Protein AF-A0A357M9T9-F1 (afdb_monomer_lite)

Structure (mmCIF, N/CA/C/O backbone):
data_AF-A0A357M9T9-F1
#
_entry.id   AF-A0A357M9T9-F1
#
loop_
_atom_site.group_PDB
_atom_site.id
_atom_site.type_symbol
_atom_site.label_atom_id
_atom_site.label_alt_id
_atom_site.label_comp_id
_atom_site.label_asym_id
_atom_site.label_entity_id
_atom_site.label_seq_id
_atom_site.pdbx_PDB_ins_code
_atom_site.Cartn_x
_atom_site.Cartn_y
_atom_site.Cartn_z
_atom_site.occupancy
_atom_site.B_iso_or_equiv
_atom_site.auth_seq_id
_atom_site.auth_comp_id
_atom_site.auth_asym_id
_atom_site.auth_atom_id
_atom_site.pdbx_PDB_model_num
ATOM 1 N N . LEU A 1 1 ? 26.420 9.792 -17.964 1.00 53.09 1 LEU A N 1
ATOM 2 C CA . LEU A 1 1 ? 25.925 8.478 -18.450 1.00 53.09 1 LEU A CA 1
ATOM 3 C C . LEU A 1 1 ? 26.744 7.277 -17.922 1.00 53.09 1 LEU A C 1
ATOM 5 O O . LEU A 1 1 ? 26.602 6.190 -18.453 1.00 53.09 1 LEU A O 1
ATOM 9 N N . HIS A 1 2 ? 27.546 7.423 -16.852 1.00 53.53 2 HIS A N 1
ATOM 10 C CA . HIS A 1 2 ? 28.564 6.434 -16.435 1.00 53.53 2 HIS A CA 1
ATOM 11 C C . HIS A 1 2 ? 28.179 5.506 -15.256 1.00 53.53 2 HIS A C 1
ATOM 13 O O . HIS A 1 2 ? 29.061 4.875 -14.686 1.00 53.53 2 HIS A O 1
ATOM 19 N N . HIS A 1 3 ? 26.899 5.408 -14.872 1.00 74.44 3 HIS A N 1
ATOM 20 C CA . HIS A 1 3 ? 26.467 4.557 -13.745 1.00 74.44 3 HIS A CA 1
ATOM 21 C C . HIS A 1 3 ? 25.956 3.167 -14.147 1.00 74.44 3 HIS A C 1
ATOM 23 O O . HIS A 1 3 ? 25.954 2.269 -13.312 1.00 74.44 3 HIS A O 1
ATOM 29 N N . PHE A 1 4 ? 25.553 2.963 -15.406 1.00 79.69 4 PHE A N 1
ATOM 30 C CA . PHE A 1 4 ? 24.915 1.717 -15.831 1.00 79.69 4 PHE A CA 1
ATOM 31 C C . PHE A 1 4 ? 25.632 1.103 -17.038 1.00 79.69 4 PHE A C 1
ATOM 33 O O . PHE A 1 4 ? 25.852 1.805 -18.026 1.00 79.69 4 PHE A O 1
ATOM 40 N N . PRO A 1 5 ? 25.986 -0.195 -16.989 1.00 84.19 5 PRO A N 1
ATOM 41 C CA . PRO A 1 5 ? 26.729 -0.864 -18.057 1.00 84.19 5 PRO A CA 1
ATOM 42 C C . PRO A 1 5 ? 25.913 -1.066 -19.345 1.00 84.19 5 PRO A C 1
ATOM 44 O O . PRO A 1 5 ? 26.498 -1.232 -20.411 1.00 84.19 5 PRO A O 1
ATOM 47 N N . ASN A 1 6 ? 24.577 -1.064 -19.270 1.00 84.12 6 ASN A N 1
ATOM 48 C CA . ASN A 1 6 ? 23.674 -1.173 -20.418 1.00 84.12 6 ASN A CA 1
ATOM 49 C C . ASN A 1 6 ? 22.260 -0.650 -20.067 1.00 84.12 6 ASN A C 1
ATOM 51 O 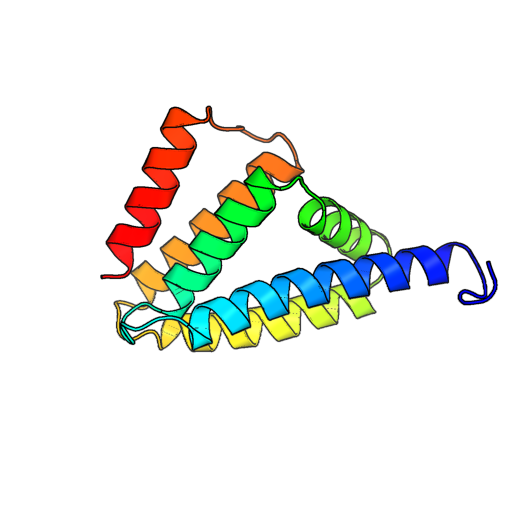O . ASN A 1 6 ? 21.982 -0.275 -18.925 1.00 84.12 6 ASN A O 1
ATOM 55 N N . LYS A 1 7 ? 21.358 -0.626 -21.060 1.00 80.12 7 LYS A N 1
ATOM 56 C CA . LYS A 1 7 ? 19.964 -0.168 -20.902 1.00 80.12 7 LYS A CA 1
ATOM 57 C C . LYS A 1 7 ? 19.174 -1.003 -19.886 1.00 80.12 7 LYS A C 1
ATOM 59 O O . LYS A 1 7 ? 18.353 -0.448 -19.167 1.00 80.12 7 LYS A O 1
ATOM 64 N N . GLU A 1 8 ? 19.421 -2.307 -19.823 1.00 79.75 8 GLU A N 1
ATOM 65 C CA . GLU A 1 8 ? 18.755 -3.209 -18.879 1.00 79.75 8 GLU A CA 1
ATOM 66 C C . GLU A 1 8 ? 19.132 -2.866 -17.433 1.00 79.75 8 GLU A C 1
ATOM 68 O O . GLU A 1 8 ? 18.253 -2.671 -16.602 1.00 79.75 8 GLU A O 1
ATOM 73 N N . ALA A 1 9 ? 20.420 -2.663 -17.152 1.00 82.38 9 ALA A N 1
ATOM 74 C CA . ALA A 1 9 ? 20.902 -2.245 -15.841 1.00 82.38 9 ALA A CA 1
ATOM 75 C C . ALA A 1 9 ? 20.349 -0.875 -15.411 1.00 82.38 9 ALA A C 1
ATOM 77 O O . ALA A 1 9 ? 20.052 -0.688 -14.234 1.00 82.38 9 ALA A O 1
ATOM 78 N N . LEU A 1 10 ? 20.167 0.063 -16.351 1.00 83.81 10 LEU A N 1
ATOM 79 C CA . LEU A 1 10 ? 19.500 1.340 -16.074 1.00 83.81 10 LEU A CA 1
ATOM 80 C C . LEU A 1 10 ? 18.033 1.134 -15.674 1.00 83.81 10 LEU A C 1
ATOM 82 O O . LEU A 1 10 ? 17.601 1.680 -14.664 1.00 83.81 10 LEU A O 1
ATOM 86 N N . ILE A 1 11 ? 17.279 0.337 -16.440 1.00 79.50 11 ILE A N 1
ATOM 87 C CA . ILE A 1 11 ? 15.869 0.042 -16.138 1.00 79.50 11 ILE A CA 1
ATOM 88 C C . ILE A 1 11 ? 15.752 -0.628 -14.766 1.00 79.50 11 ILE A C 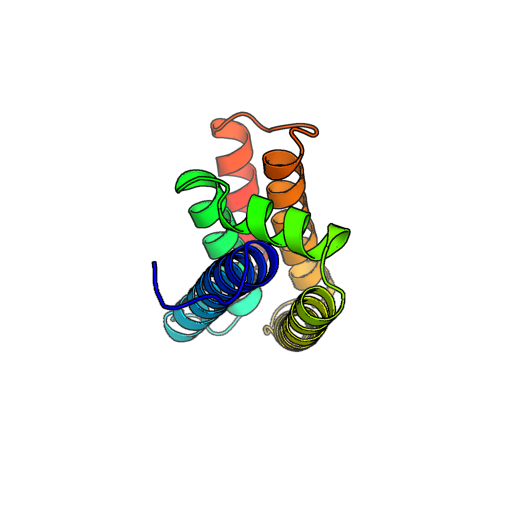1
ATOM 90 O O . ILE A 1 11 ? 14.917 -0.224 -13.965 1.00 79.50 11 ILE A O 1
ATOM 94 N N . ILE A 1 12 ? 16.618 -1.600 -14.469 1.00 79.81 12 ILE A N 1
ATOM 95 C CA . ILE A 1 12 ? 16.658 -2.272 -13.165 1.00 79.81 12 ILE A CA 1
ATOM 96 C C . ILE A 1 12 ? 16.890 -1.258 -12.043 1.00 79.81 12 ILE A C 1
ATOM 98 O O . ILE A 1 12 ? 16.124 -1.246 -11.086 1.00 79.81 12 ILE A O 1
ATOM 102 N N . GLY A 1 13 ? 17.889 -0.381 -12.178 1.00 83.75 13 GLY A N 1
ATOM 103 C CA . GLY A 1 13 ? 18.180 0.639 -11.170 1.00 83.75 13 GLY A CA 1
ATOM 104 C C . GLY A 1 13 ? 17.021 1.614 -10.945 1.00 83.75 13 GLY A C 1
ATOM 105 O O . GLY A 1 13 ? 16.706 1.921 -9.801 1.00 83.75 13 GLY A O 1
ATOM 106 N N . MET A 1 14 ? 16.345 2.052 -12.013 1.00 83.25 14 MET A N 1
ATOM 107 C CA . MET A 1 14 ? 15.163 2.920 -11.907 1.00 83.25 14 MET A CA 1
ATOM 108 C C . MET A 1 14 ? 14.011 2.227 -11.176 1.00 83.25 14 MET A C 1
ATOM 110 O O . MET A 1 14 ? 13.393 2.811 -10.294 1.00 83.25 14 MET A O 1
ATOM 114 N N . VAL A 1 15 ? 13.728 0.970 -11.524 1.00 81.38 15 VAL A N 1
ATOM 115 C CA . VAL A 1 15 ? 12.661 0.200 -10.879 1.00 81.38 15 VAL A CA 1
ATOM 116 C C . VAL A 1 15 ? 12.978 -0.036 -9.402 1.00 81.38 15 VAL A C 1
ATOM 118 O O . VAL A 1 15 ? 12.086 0.084 -8.566 1.00 81.38 15 VAL A O 1
ATOM 121 N N . GLU A 1 16 ? 14.230 -0.349 -9.061 1.00 82.62 16 GLU A N 1
ATOM 122 C CA . GLU A 1 16 ? 14.659 -0.497 -7.667 1.00 82.62 16 GLU A CA 1
ATOM 123 C C . GLU A 1 16 ? 14.497 0.800 -6.869 1.00 82.62 16 GLU A C 1
ATOM 125 O O . GLU A 1 16 ? 14.021 0.747 -5.737 1.00 82.62 16 GLU A O 1
ATOM 130 N N . ASP A 1 17 ? 14.850 1.945 -7.451 1.00 85.31 17 ASP A N 1
ATOM 131 C CA . ASP A 1 17 ? 14.713 3.252 -6.805 1.00 85.31 17 ASP A CA 1
ATOM 132 C C . ASP A 1 17 ? 13.244 3.597 -6.526 1.00 85.31 17 ASP A C 1
ATOM 134 O O . ASP A 1 17 ? 12.881 3.854 -5.379 1.00 85.31 17 ASP A O 1
ATOM 138 N N . LEU A 1 18 ? 12.375 3.462 -7.534 1.00 84.06 18 LEU A N 1
ATOM 139 C CA . LEU A 1 18 ? 10.929 3.679 -7.400 1.00 84.06 18 LEU A CA 1
ATOM 140 C C . LEU A 1 18 ? 10.302 2.742 -6.357 1.00 84.06 18 LEU A C 1
ATOM 142 O O . LEU A 1 18 ? 9.513 3.163 -5.511 1.00 84.06 18 LEU A O 1
ATOM 146 N N . THR A 1 19 ? 10.722 1.475 -6.360 1.00 81.62 19 THR A N 1
ATOM 147 C CA . THR A 1 19 ? 10.265 0.473 -5.387 1.00 81.62 19 THR A CA 1
ATOM 148 C C . THR A 1 19 ? 10.662 0.847 -3.962 1.00 81.62 19 THR A C 1
ATOM 150 O O . THR A 1 19 ? 9.839 0.808 -3.045 1.00 81.62 19 THR A O 1
ATOM 153 N N . ASN A 1 20 ? 11.926 1.223 -3.761 1.00 86.00 20 ASN A N 1
ATOM 154 C CA . ASN A 1 20 ? 12.428 1.627 -2.453 1.00 86.00 20 ASN A CA 1
ATOM 155 C C . ASN A 1 20 ? 11.764 2.920 -1.978 1.00 86.00 20 ASN A C 1
ATOM 157 O O . ASN A 1 20 ? 11.431 3.023 -0.800 1.00 86.00 20 ASN A O 1
ATOM 161 N N . HIS A 1 21 ? 11.545 3.879 -2.880 1.00 87.50 21 HIS A N 1
ATOM 162 C CA . HIS A 1 21 ? 10.858 5.127 -2.574 1.00 87.50 21 HIS A CA 1
ATOM 163 C C . HIS A 1 21 ? 9.468 4.860 -1.988 1.00 87.50 21 HIS A C 1
ATOM 165 O O . HIS A 1 21 ? 9.167 5.321 -0.888 1.00 87.50 21 HIS A O 1
ATOM 171 N N . PHE A 1 22 ? 8.657 4.037 -2.657 1.00 87.69 22 PHE A N 1
ATOM 172 C CA . PHE A 1 22 ? 7.323 3.690 -2.171 1.00 87.69 22 PHE A CA 1
ATOM 173 C C . PHE A 1 22 ? 7.357 2.946 -0.828 1.00 87.69 22 PHE A C 1
ATOM 175 O O . PHE A 1 22 ? 6.601 3.263 0.093 1.00 87.69 22 PHE A O 1
ATOM 182 N N . PHE A 1 23 ? 8.258 1.971 -0.673 1.00 89.06 23 PHE A N 1
ATOM 183 C CA . PHE A 1 23 ? 8.368 1.224 0.580 1.00 89.06 23 PHE A CA 1
ATOM 184 C C . PHE A 1 23 ? 8.814 2.092 1.758 1.00 89.06 23 PHE A C 1
ATOM 186 O O . PHE A 1 23 ? 8.275 1.947 2.859 1.00 89.06 23 PHE A O 1
ATOM 193 N N . ASN A 1 24 ? 9.742 3.017 1.522 1.00 91.50 24 ASN A N 1
ATOM 194 C CA . ASN A 1 24 ? 10.155 3.999 2.516 1.00 91.50 24 ASN A CA 1
ATOM 195 C C . ASN A 1 24 ? 9.011 4.963 2.844 1.00 91.50 24 ASN A C 1
ATOM 197 O O . ASN A 1 24 ? 8.768 5.214 4.015 1.00 91.50 24 ASN A O 1
ATOM 201 N N . ASN A 1 25 ? 8.239 5.407 1.849 1.00 92.12 25 ASN A N 1
ATOM 202 C CA . ASN A 1 25 ? 7.075 6.273 2.050 1.00 92.12 25 ASN A CA 1
ATOM 203 C C . ASN A 1 25 ? 6.042 5.628 2.997 1.00 92.12 25 ASN A C 1
ATOM 205 O O . ASN A 1 25 ? 5.601 6.252 3.965 1.00 92.12 25 ASN A O 1
ATOM 209 N N . VAL A 1 26 ? 5.719 4.342 2.806 1.00 94.25 26 VAL A N 1
ATOM 210 C CA . VAL A 1 26 ? 4.862 3.604 3.753 1.00 94.25 26 VAL A CA 1
ATOM 211 C C . VAL A 1 26 ? 5.501 3.524 5.138 1.00 94.25 26 VAL A C 1
ATOM 213 O O . VAL A 1 26 ? 4.826 3.788 6.134 1.00 94.25 26 VAL A O 1
ATOM 216 N N . GLN A 1 27 ? 6.787 3.178 5.225 1.00 95.25 27 GLN A N 1
ATOM 217 C CA . GLN A 1 27 ? 7.485 3.056 6.505 1.00 95.25 27 GLN A CA 1
ATOM 218 C C . GLN A 1 27 ? 7.498 4.383 7.277 1.00 95.25 27 GLN A C 1
ATOM 220 O O . GLN A 1 27 ? 7.179 4.401 8.466 1.00 95.25 27 GLN A O 1
ATOM 225 N N . ASP A 1 28 ? 7.807 5.492 6.612 1.00 95.75 28 ASP A N 1
ATOM 226 C CA . ASP A 1 28 ? 7.830 6.830 7.197 1.00 95.75 28 ASP A CA 1
ATOM 227 C C . ASP A 1 28 ? 6.445 7.223 7.717 1.00 95.75 28 ASP A C 1
ATOM 229 O O . ASP A 1 28 ? 6.313 7.726 8.838 1.00 95.75 28 ASP A O 1
ATOM 233 N N . ARG A 1 29 ? 5.384 6.902 6.963 1.00 95.75 29 ARG A N 1
ATOM 234 C CA . ARG A 1 29 ? 4.004 7.108 7.422 1.00 95.75 29 ARG A CA 1
ATOM 235 C C . ARG A 1 29 ? 3.706 6.315 8.678 1.00 95.75 29 ARG A C 1
ATOM 237 O O . ARG A 1 29 ? 3.225 6.912 9.637 1.00 95.75 29 ARG A O 1
ATOM 244 N N . VAL A 1 30 ? 4.036 5.023 8.712 1.00 96.88 30 VAL A N 1
ATOM 245 C CA . VAL A 1 30 ? 3.861 4.186 9.912 1.00 96.88 30 VAL A CA 1
ATOM 246 C C . VAL A 1 30 ? 4.580 4.790 11.116 1.00 96.88 30 VAL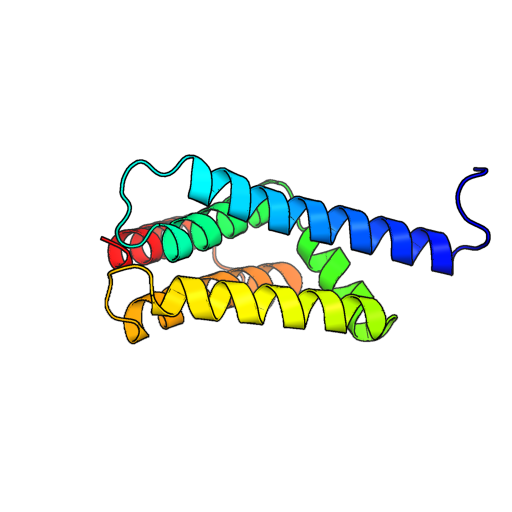 A C 1
ATOM 248 O O . VAL A 1 30 ? 4.007 4.835 12.201 1.00 96.88 30 VAL A O 1
ATOM 251 N N . MET A 1 31 ? 5.810 5.277 10.935 1.00 96.25 31 MET A N 1
ATOM 252 C CA . MET A 1 31 ? 6.598 5.891 12.011 1.00 96.25 31 MET A CA 1
ATOM 253 C C . MET A 1 31 ? 6.033 7.241 12.477 1.00 96.25 31 MET A C 1
ATOM 255 O O . MET A 1 31 ? 6.263 7.641 13.616 1.00 96.25 31 MET A O 1
ATOM 259 N N . SER A 1 32 ? 5.300 7.942 11.610 1.00 94.94 32 SER A N 1
ATOM 260 C CA . SER A 1 32 ? 4.667 9.233 11.910 1.00 94.94 32 SER A CA 1
ATOM 261 C C . SER A 1 32 ? 3.250 9.125 12.498 1.00 94.94 32 SER A C 1
ATOM 263 O O . SER A 1 32 ? 2.707 10.121 12.991 1.00 94.94 32 SER A O 1
ATOM 265 N N . GLU A 1 33 ? 2.626 7.943 12.444 1.00 93.25 33 GLU A N 1
ATOM 266 C CA . GLU A 1 33 ? 1.275 7.721 12.961 1.00 93.25 33 GLU A CA 1
ATOM 267 C C . GLU A 1 33 ? 1.248 7.846 14.490 1.00 93.25 33 GLU A C 1
ATOM 269 O O . GLU A 1 33 ? 1.995 7.196 15.213 1.00 93.25 33 GLU A O 1
ATOM 274 N N . LYS A 1 34 ? 0.337 8.682 15.000 1.00 93.56 34 LYS A N 1
ATOM 275 C CA . LYS A 1 34 ? 0.147 8.876 16.449 1.00 93.56 34 LYS A CA 1
ATOM 276 C C . LYS A 1 34 ? -0.752 7.816 17.078 1.00 93.56 34 LYS A C 1
ATOM 278 O O . LYS A 1 34 ? -0.750 7.645 18.294 1.00 93.56 34 LYS A O 1
ATOM 283 N N . VAL A 1 35 ? -1.588 7.180 16.262 1.00 95.25 35 VAL A N 1
ATOM 284 C CA . VAL A 1 35 ? -2.546 6.164 16.695 1.00 95.25 35 VAL A CA 1
ATOM 285 C C . VAL A 1 35 ? -1.990 4.815 16.276 1.00 95.25 35 VAL A C 1
ATOM 287 O O . VAL A 1 35 ? -1.873 4.549 15.086 1.00 95.25 35 VAL A O 1
ATOM 290 N N . GLU A 1 36 ? -1.664 3.968 17.251 1.00 95.19 36 GLU A N 1
ATOM 291 C CA . GLU A 1 36 ? -1.060 2.654 16.996 1.00 95.19 36 GLU A CA 1
ATOM 292 C C . GLU A 1 36 ? -2.024 1.683 16.307 1.00 95.19 36 GLU A C 1
ATOM 294 O O . GLU A 1 36 ? -1.645 0.960 15.392 1.00 95.19 36 GLU A O 1
ATOM 299 N N . LYS A 1 37 ? -3.293 1.706 16.718 1.00 97.00 37 LYS A N 1
ATOM 300 C CA . LYS A 1 37 ? -4.350 0.868 16.152 1.00 97.00 37 LYS A CA 1
ATOM 301 C C . LYS A 1 37 ? -4.608 1.247 14.692 1.00 97.00 37 LYS A C 1
ATOM 303 O O . LYS A 1 37 ? -4.960 2.393 14.425 1.00 97.00 37 LYS A O 1
ATOM 308 N N . GLY A 1 38 ? -4.459 0.310 13.764 1.00 97.62 38 GLY A N 1
ATOM 309 C CA . GLY A 1 38 ? -4.713 0.452 12.329 1.00 97.62 38 GLY A CA 1
ATOM 310 C C . GLY A 1 38 ? -3.635 1.224 11.561 1.00 97.62 38 GLY A C 1
ATOM 311 O O . GLY A 1 38 ? -3.901 1.711 10.458 1.00 97.62 38 GLY A O 1
ATOM 312 N N . LYS A 1 39 ? -2.455 1.435 12.158 1.00 97.75 39 LYS A N 1
ATOM 313 C CA . LYS A 1 39 ? -1.426 2.326 11.608 1.00 97.75 39 LYS A CA 1
ATOM 314 C C . LYS A 1 39 ? -0.860 1.835 10.281 1.00 97.75 39 LYS A C 1
ATOM 316 O O . LYS A 1 39 ? -0.658 2.653 9.387 1.00 97.75 39 LYS A O 1
ATOM 321 N N . TRP A 1 40 ? -0.641 0.531 10.121 1.00 98.06 40 TRP A N 1
ATOM 322 C CA . TRP A 1 40 ? -0.106 -0.036 8.882 1.00 98.06 40 TRP A CA 1
ATOM 323 C C . TRP A 1 40 ? -1.118 0.065 7.749 1.00 98.06 40 TRP A C 1
ATOM 325 O O . TRP A 1 40 ? -0.791 0.538 6.662 1.00 98.06 40 TRP A O 1
ATOM 335 N N . SER A 1 41 ? -2.367 -0.292 8.032 1.00 97.75 41 SER A N 1
ATOM 336 C CA . SER A 1 41 ? -3.477 -0.231 7.081 1.00 97.75 41 SER A CA 1
ATOM 337 C C . SER A 1 41 ? -3.716 1.207 6.605 1.00 97.75 41 SER A C 1
ATOM 339 O O . SER A 1 41 ? -3.879 1.452 5.406 1.00 97.75 41 SER A O 1
ATOM 341 N N . ARG A 1 42 ? -3.656 2.191 7.519 1.00 97.81 42 ARG A N 1
ATOM 342 C CA . ARG A 1 42 ? -3.725 3.618 7.153 1.00 97.81 42 ARG A CA 1
ATOM 343 C C . ARG A 1 42 ? -2.532 4.072 6.344 1.00 97.81 42 ARG A C 1
ATOM 345 O O . ARG A 1 42 ? -2.725 4.781 5.362 1.00 97.81 42 ARG A O 1
ATOM 352 N N . ALA A 1 43 ? -1.323 3.724 6.773 1.00 97.19 43 ALA A N 1
ATOM 353 C CA . ALA A 1 43 ? -0.103 4.166 6.116 1.00 97.19 43 ALA A CA 1
ATOM 354 C C . ALA A 1 43 ? -0.059 3.694 4.661 1.00 97.19 43 ALA A C 1
ATOM 356 O O . ALA A 1 43 ? 0.192 4.511 3.779 1.00 97.19 43 ALA A O 1
ATOM 357 N N . VAL A 1 44 ? -0.398 2.425 4.403 1.00 95.62 44 VAL A N 1
ATOM 358 C CA . VAL A 1 44 ? -0.505 1.876 3.042 1.00 95.62 44 VAL A CA 1
ATOM 359 C C . VAL A 1 44 ? -1.571 2.615 2.234 1.00 95.62 44 VAL A C 1
ATOM 361 O O . VAL A 1 44 ? -1.285 3.073 1.134 1.00 95.62 44 VAL A O 1
ATOM 364 N N . THR A 1 45 ? -2.771 2.808 2.792 1.00 96.69 45 THR A N 1
ATOM 365 C CA . THR A 1 45 ? -3.862 3.520 2.100 1.00 96.69 45 THR A CA 1
ATOM 366 C C . THR A 1 45 ? -3.458 4.944 1.711 1.00 96.69 45 THR A C 1
ATOM 368 O O . THR A 1 45 ? -3.700 5.375 0.588 1.00 96.69 45 THR A O 1
ATOM 371 N N . LYS A 1 46 ? -2.804 5.673 2.622 1.00 95.50 46 LYS A N 1
ATOM 372 C CA . LYS A 1 46 ? -2.331 7.040 2.375 1.00 95.50 46 LYS A CA 1
ATOM 373 C C . LYS A 1 46 ? -1.175 7.091 1.375 1.00 95.50 46 LYS A C 1
ATOM 375 O O . LYS A 1 46 ? -1.115 8.024 0.590 1.00 95.50 46 LYS A O 1
ATOM 380 N N . ALA A 1 47 ? -0.258 6.125 1.416 1.00 93.25 47 ALA A N 1
ATOM 381 C CA . ALA A 1 47 ? 0.835 6.057 0.450 1.00 93.25 47 ALA A CA 1
ATOM 382 C C . ALA A 1 47 ? 0.315 5.780 -0.964 1.00 93.25 47 ALA A C 1
ATOM 384 O O . ALA A 1 47 ? 0.788 6.395 -1.910 1.00 93.25 47 ALA A O 1
ATOM 385 N N . VAL A 1 48 ? -0.690 4.908 -1.100 1.00 91.94 48 VAL A N 1
ATOM 386 C CA . VAL A 1 48 ? -1.366 4.658 -2.380 1.00 91.94 48 VAL A CA 1
ATOM 387 C C . VAL A 1 48 ? -2.091 5.906 -2.885 1.00 91.94 48 VAL A C 1
ATOM 389 O O . VAL A 1 48 ? -1.963 6.244 -4.056 1.00 91.94 48 VAL A O 1
ATOM 392 N N . ASP A 1 49 ? -2.839 6.599 -2.023 1.00 93.25 49 ASP A N 1
ATOM 393 C CA . ASP A 1 49 ? -3.543 7.833 -2.401 1.00 93.25 49 ASP A CA 1
ATOM 394 C C . ASP A 1 49 ? -2.572 8.917 -2.900 1.00 93.25 49 ASP A C 1
ATOM 396 O O . ASP A 1 49 ? -2.843 9.581 -3.900 1.00 93.25 49 ASP A O 1
ATOM 400 N N . ASP A 1 50 ? -1.417 9.059 -2.245 1.00 90.69 50 ASP A N 1
ATOM 401 C CA . ASP A 1 50 ? -0.395 10.021 -2.658 1.00 90.69 50 ASP A CA 1
ATOM 402 C C . ASP A 1 50 ? 0.317 9.587 -3.955 1.00 90.69 50 ASP A C 1
ATOM 404 O O . ASP A 1 50 ? 0.429 10.410 -4.860 1.00 90.69 50 ASP A O 1
ATOM 408 N N . ASP A 1 51 ? 0.680 8.306 -4.128 1.00 88.69 51 ASP A N 1
ATOM 409 C CA . ASP A 1 51 ? 1.271 7.786 -5.384 1.00 88.69 51 ASP A CA 1
ATOM 410 C C . ASP A 1 51 ? 0.336 7.999 -6.589 1.00 88.69 51 ASP A C 1
ATOM 412 O O . ASP A 1 51 ? 0.755 8.430 -7.665 1.00 88.69 51 ASP A O 1
ATOM 416 N N . ILE A 1 52 ? -0.970 7.774 -6.402 1.00 87.50 52 ILE A N 1
ATOM 417 C CA . ILE A 1 52 ? -1.974 8.010 -7.446 1.00 87.50 52 ILE A CA 1
ATOM 418 C C . ILE A 1 52 ? -2.034 9.498 -7.836 1.00 87.50 52 ILE A C 1
ATOM 420 O O . ILE A 1 52 ? -2.191 9.811 -9.020 1.00 87.50 52 ILE A O 1
ATOM 424 N N . LYS A 1 53 ? -1.909 10.418 -6.871 1.00 87.25 53 LYS A N 1
ATOM 425 C CA . LYS A 1 53 ? -1.963 11.872 -7.112 1.00 87.25 53 LYS A CA 1
ATOM 426 C C . LYS A 1 53 ? -0.673 12.438 -7.700 1.00 87.25 53 LYS A C 1
ATOM 428 O O . LYS A 1 53 ? -0.746 13.348 -8.523 1.00 87.25 53 LYS A O 1
ATOM 433 N N . GLU A 1 54 ? 0.482 11.942 -7.265 1.00 81.81 54 GLU A N 1
ATOM 434 C CA . GLU A 1 54 ? 1.804 12.420 -7.695 1.00 81.81 54 GLU A CA 1
ATOM 435 C C . GLU A 1 54 ? 2.167 11.941 -9.109 1.00 81.81 54 GLU A C 1
ATOM 437 O O . GLU A 1 54 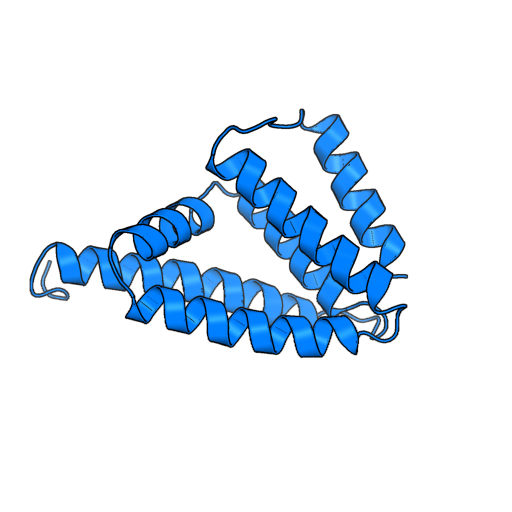? 2.961 12.578 -9.802 1.00 81.81 54 GLU A O 1
ATOM 442 N N . GLY A 1 55 ? 1.496 10.893 -9.591 1.00 68.12 55 GLY A N 1
ATOM 443 C CA . GLY A 1 55 ? 1.681 10.340 -10.926 1.00 68.12 55 GLY A CA 1
ATOM 444 C C . GLY A 1 55 ? 2.308 8.955 -10.846 1.00 68.12 55 GLY A C 1
ATOM 445 O O . GLY A 1 55 ? 3.149 8.696 -10.001 1.00 68.12 55 GLY A O 1
ATOM 446 N N . LYS A 1 56 ? 1.865 8.064 -11.745 1.00 65.69 56 LYS A N 1
ATOM 447 C CA . LYS A 1 56 ? 1.961 6.584 -11.732 1.00 65.69 56 LYS A CA 1
ATOM 448 C C . LYS A 1 56 ? 3.385 5.983 -11.780 1.00 65.69 56 LYS A C 1
ATOM 450 O O . LYS A 1 56 ? 3.628 5.016 -12.515 1.00 65.69 56 LYS A O 1
ATOM 455 N N . GLU A 1 57 ? 4.344 6.540 -11.054 1.00 66.44 57 GLU A N 1
ATOM 456 C CA . GLU A 1 57 ? 5.749 6.144 -11.086 1.00 66.44 57 GLU A CA 1
ATOM 457 C C . GLU A 1 57 ? 5.927 4.720 -10.551 1.00 66.44 57 GLU A C 1
ATOM 459 O O . GLU A 1 57 ? 6.485 3.863 -11.245 1.00 66.44 57 GLU A O 1
ATOM 464 N N . MET A 1 58 ? 5.346 4.408 -9.389 1.00 70.19 58 MET A N 1
ATOM 465 C CA . MET A 1 58 ? 5.429 3.068 -8.808 1.00 70.19 58 MET A CA 1
ATOM 466 C C . MET A 1 58 ? 4.686 2.028 -9.656 1.00 70.19 58 MET A C 1
ATOM 468 O O . MET A 1 58 ? 5.165 0.905 -9.828 1.00 70.19 58 MET A O 1
ATOM 472 N N . GLY A 1 59 ? 3.534 2.385 -10.240 1.00 71.94 59 GLY A N 1
ATOM 473 C CA . GLY A 1 59 ? 2.788 1.484 -11.129 1.00 71.94 59 GLY A CA 1
ATOM 474 C C . GLY A 1 59 ? 3.619 1.081 -12.352 1.00 71.94 59 GLY A C 1
ATOM 475 O O . GLY A 1 59 ? 3.735 -0.093 -12.705 1.00 71.94 59 GLY A O 1
ATOM 476 N N . THR A 1 60 ? 4.310 2.050 -12.948 1.00 70.06 60 THR A N 1
ATOM 477 C CA . THR A 1 60 ? 5.234 1.791 -14.059 1.00 70.06 60 THR A CA 1
ATOM 478 C C . THR A 1 60 ? 6.394 0.889 -13.625 1.00 70.06 60 THR A C 1
ATOM 480 O O . THR A 1 60 ? 6.761 -0.037 -14.355 1.00 70.06 60 THR A O 1
ATOM 483 N N . ALA A 1 61 ? 6.941 1.112 -12.424 1.00 69.62 61 ALA A N 1
ATOM 484 C CA . ALA A 1 61 ? 8.017 0.299 -11.864 1.00 69.62 61 ALA A CA 1
ATOM 485 C C . ALA A 1 61 ? 7.592 -1.158 -11.644 1.00 69.62 61 ALA A C 1
ATOM 487 O O . ALA A 1 61 ? 8.297 -2.074 -12.072 1.00 69.62 61 ALA A O 1
ATOM 488 N N . LEU A 1 62 ? 6.425 -1.383 -11.032 1.00 72.75 62 LEU A N 1
ATOM 489 C CA . LEU A 1 62 ? 5.898 -2.723 -10.792 1.00 72.75 62 LEU A CA 1
ATOM 490 C C . LEU A 1 62 ? 5.590 -3.447 -12.108 1.00 72.75 62 LEU A C 1
ATOM 492 O O . LEU A 1 62 ? 5.964 -4.610 -12.260 1.00 72.75 62 LEU A O 1
ATOM 496 N N . ALA A 1 63 ? 4.957 -2.776 -13.075 1.00 75.69 63 ALA A N 1
ATOM 497 C CA . ALA A 1 63 ? 4.697 -3.362 -14.386 1.00 75.69 63 ALA A CA 1
ATOM 498 C C . ALA A 1 63 ? 6.005 -3.791 -15.073 1.00 75.69 63 ALA A C 1
ATOM 500 O O . ALA A 1 63 ? 6.118 -4.928 -15.527 1.00 75.69 63 ALA A O 1
ATOM 501 N N . ALA A 1 64 ? 7.026 -2.929 -15.088 1.00 71.75 64 ALA A N 1
ATOM 502 C CA . ALA A 1 64 ? 8.336 -3.279 -15.633 1.00 71.75 64 ALA A CA 1
ATOM 503 C C . ALA A 1 64 ? 8.963 -4.473 -14.889 1.00 71.75 64 ALA A C 1
ATOM 505 O O . ALA A 1 64 ? 9.353 -5.452 -15.522 1.00 71.75 64 ALA A O 1
ATOM 506 N N . ALA A 1 65 ? 8.986 -4.443 -13.551 1.00 73.31 65 ALA A N 1
ATOM 507 C CA . ALA A 1 65 ? 9.512 -5.522 -12.714 1.00 73.31 65 ALA A CA 1
ATOM 508 C C . ALA A 1 65 ? 8.883 -6.885 -13.035 1.00 73.31 65 ALA A C 1
ATOM 510 O O . ALA A 1 65 ? 9.602 -7.871 -13.220 1.00 73.31 65 ALA A O 1
ATOM 511 N N . LEU A 1 66 ? 7.547 -6.921 -13.123 1.00 70.69 66 LEU A N 1
ATOM 512 C CA . LEU A 1 66 ? 6.759 -8.125 -13.381 1.00 70.69 66 LEU A CA 1
ATOM 513 C C . LEU A 1 66 ? 7.116 -8.781 -14.718 1.00 70.69 66 LEU A C 1
ATOM 515 O O . LEU A 1 66 ? 7.137 -10.007 -14.803 1.00 70.69 66 LEU A O 1
ATOM 519 N N . PHE A 1 67 ? 7.409 -7.984 -15.747 1.00 72.12 67 PHE A N 1
ATOM 520 C CA . PHE A 1 67 ? 7.674 -8.501 -17.090 1.00 72.12 67 PHE A CA 1
ATOM 521 C C . PHE A 1 67 ? 9.156 -8.721 -17.399 1.00 72.12 67 PHE A C 1
ATOM 523 O O . PHE A 1 67 ? 9.457 -9.465 -18.332 1.00 72.12 67 PHE A O 1
ATOM 530 N N . THR A 1 68 ? 10.084 -8.102 -16.657 1.00 72.56 68 THR A N 1
ATOM 531 C CA . THR A 1 68 ? 11.497 -8.076 -17.071 1.00 72.56 68 THR A CA 1
ATOM 532 C C . THR A 1 68 ? 12.499 -8.608 -16.051 1.00 72.56 68 THR A C 1
ATOM 534 O O . THR A 1 68 ? 13.621 -8.899 -16.458 1.00 72.56 68 THR A O 1
ATOM 537 N N . ASN A 1 69 ? 12.178 -8.734 -14.752 1.00 75.94 69 ASN A N 1
ATOM 538 C CA . ASN A 1 69 ? 13.192 -9.134 -13.763 1.00 75.94 69 ASN A CA 1
ATOM 539 C C . ASN A 1 69 ? 12.641 -9.897 -12.530 1.00 75.94 69 ASN A C 1
ATOM 541 O O . ASN A 1 69 ? 12.129 -9.278 -11.590 1.00 75.94 69 ASN A O 1
ATOM 545 N N . PRO A 1 70 ? 12.865 -11.225 -12.444 1.00 81.25 70 PRO A N 1
ATOM 546 C CA . PRO A 1 70 ? 12.461 -12.042 -11.295 1.00 81.25 70 PRO A CA 1
ATOM 547 C C . PRO A 1 70 ? 13.050 -11.601 -9.946 1.00 81.25 70 PRO A C 1
ATOM 549 O O . PRO A 1 70 ? 12.414 -11.774 -8.908 1.00 81.25 70 PRO A O 1
ATOM 552 N N . ALA A 1 71 ? 14.257 -11.028 -9.924 1.00 81.44 71 ALA A N 1
ATOM 553 C CA . ALA A 1 71 ? 14.889 -10.585 -8.683 1.00 81.44 71 ALA A CA 1
ATOM 554 C C . ALA A 1 71 ? 14.157 -9.385 -8.068 1.00 81.44 71 ALA A C 1
ATOM 556 O O . ALA A 1 71 ? 14.025 -9.305 -6.846 1.00 81.44 71 ALA A O 1
ATOM 557 N N . ILE A 1 72 ? 13.643 -8.481 -8.907 1.00 77.62 72 ILE A N 1
ATOM 558 C CA . ILE A 1 72 ? 12.842 -7.344 -8.448 1.00 77.62 72 ILE A CA 1
ATOM 559 C C . ILE A 1 72 ? 11.498 -7.845 -7.916 1.00 77.62 72 ILE A C 1
ATOM 561 O O . ILE A 1 72 ? 11.112 -7.481 -6.807 1.00 77.62 72 ILE A O 1
ATOM 565 N N . LEU A 1 73 ? 10.829 -8.750 -8.637 1.00 83.81 73 LEU A N 1
ATOM 566 C CA . LEU A 1 73 ? 9.583 -9.359 -8.166 1.00 83.81 73 LEU A CA 1
ATOM 567 C C . LEU A 1 73 ? 9.754 -10.040 -6.796 1.00 83.81 73 LEU A C 1
ATOM 569 O O . LEU A 1 73 ? 8.932 -9.844 -5.902 1.00 83.81 73 LEU A O 1
ATOM 573 N N . ASN A 1 74 ? 10.854 -10.766 -6.587 1.00 86.12 74 ASN A N 1
ATOM 574 C CA . ASN A 1 74 ? 11.162 -11.373 -5.290 1.00 86.12 74 ASN A CA 1
ATOM 575 C C . ASN A 1 74 ? 11.300 -10.326 -4.168 1.00 86.12 74 ASN A C 1
ATOM 577 O O . ASN A 1 74 ? 10.864 -10.570 -3.042 1.00 86.12 74 ASN A O 1
ATOM 581 N N . LYS A 1 75 ? 11.882 -9.148 -4.441 1.00 83.06 75 LYS A N 1
ATOM 582 C CA . LYS A 1 75 ? 11.955 -8.053 -3.453 1.00 83.06 75 LYS A CA 1
ATOM 583 C C . LYS A 1 75 ? 10.561 -7.557 -3.067 1.00 83.06 75 LYS A C 1
ATOM 585 O O . LYS A 1 75 ? 10.285 -7.426 -1.876 1.00 83.06 75 LYS A O 1
ATOM 590 N N . PHE A 1 76 ? 9.679 -7.360 -4.048 1.00 85.00 76 PHE A N 1
ATOM 591 C CA . PHE A 1 76 ? 8.282 -6.990 -3.806 1.00 85.00 76 PHE A CA 1
ATOM 592 C C . PHE A 1 76 ? 7.554 -8.016 -2.943 1.00 85.00 76 PHE A C 1
ATOM 594 O O . PHE A 1 76 ? 6.967 -7.652 -1.928 1.00 85.00 76 PHE A O 1
ATOM 601 N N . GLN A 1 77 ? 7.635 -9.296 -3.310 1.00 89.31 77 GLN A N 1
ATOM 602 C CA . GLN A 1 77 ? 6.989 -10.385 -2.575 1.00 89.31 77 GLN A CA 1
ATOM 603 C C . GLN A 1 77 ? 7.457 -10.440 -1.118 1.00 89.31 77 GLN A C 1
ATOM 605 O O . GLN A 1 77 ? 6.637 -10.527 -0.206 1.00 89.31 77 GLN A O 1
ATOM 610 N N . ASN A 1 78 ? 8.766 -10.320 -0.888 1.00 91.25 78 ASN A N 1
ATOM 611 C CA . ASN A 1 78 ? 9.331 -10.305 0.459 1.00 91.25 78 ASN A CA 1
ATOM 612 C C . ASN A 1 78 ? 8.851 -9.105 1.281 1.00 91.25 78 ASN A C 1
ATOM 614 O O . ASN A 1 78 ? 8.615 -9.239 2.482 1.00 91.25 78 ASN A O 1
ATOM 618 N N . GLN A 1 79 ? 8.714 -7.933 0.660 1.00 89.62 79 GLN A N 1
ATOM 619 C CA . GLN A 1 79 ? 8.241 -6.747 1.362 1.00 89.62 79 GLN A CA 1
ATOM 620 C C . GLN A 1 79 ? 6.742 -6.824 1.667 1.00 89.62 79 GLN A C 1
ATOM 622 O O . GLN A 1 79 ? 6.342 -6.572 2.803 1.00 89.62 79 GLN A O 1
ATOM 627 N N . TYR A 1 80 ? 5.930 -7.260 0.703 1.00 91.25 80 TYR A N 1
ATOM 628 C CA . TYR A 1 80 ? 4.499 -7.485 0.901 1.00 91.25 80 TYR A CA 1
ATOM 629 C C . TYR A 1 80 ? 4.225 -8.549 1.966 1.00 91.25 80 TYR A C 1
ATOM 631 O O . TYR A 1 80 ? 3.311 -8.375 2.762 1.00 91.25 80 TYR A O 1
ATOM 639 N N . ALA A 1 81 ? 5.038 -9.607 2.054 1.00 95.06 81 ALA A N 1
ATOM 640 C CA . ALA A 1 81 ? 4.910 -10.602 3.118 1.00 95.06 81 ALA A CA 1
ATOM 641 C C . ALA A 1 81 ? 5.115 -9.985 4.514 1.00 95.06 81 ALA A C 1
ATOM 643 O O . ALA A 1 81 ? 4.344 -10.261 5.433 1.00 95.06 81 ALA A O 1
ATOM 644 N N . LYS A 1 82 ? 6.112 -9.103 4.672 1.00 94.88 82 LYS A N 1
ATOM 645 C CA . LYS A 1 82 ? 6.342 -8.374 5.933 1.00 94.88 82 LYS A CA 1
ATOM 646 C C . LYS A 1 82 ? 5.190 -7.426 6.252 1.00 94.88 82 LYS A C 1
ATOM 648 O O . LYS A 1 82 ? 4.739 -7.363 7.390 1.00 94.88 82 LYS A O 1
ATOM 653 N N . TRP A 1 83 ? 4.710 -6.690 5.254 1.00 94.50 83 TRP A N 1
ATOM 654 C CA . TRP A 1 83 ? 3.576 -5.789 5.427 1.00 94.50 83 TRP A CA 1
ATOM 655 C C . TRP A 1 83 ? 2.307 -6.532 5.795 1.00 94.50 83 TRP A C 1
ATOM 657 O O . TRP A 1 83 ? 1.632 -6.108 6.721 1.00 94.50 83 TRP A O 1
ATOM 667 N N . GLN A 1 84 ? 2.016 -7.652 5.139 1.00 97.06 84 GLN A N 1
ATOM 668 C CA . GLN A 1 84 ? 0.852 -8.470 5.450 1.00 97.06 84 GLN A CA 1
ATOM 669 C C . GLN A 1 84 ? 0.891 -8.941 6.908 1.00 97.06 84 GLN A C 1
ATOM 671 O O . GLN A 1 84 ? -0.095 -8.772 7.615 1.00 97.06 84 GLN A O 1
ATOM 676 N N . GLN A 1 85 ? 2.045 -9.408 7.400 1.00 97.81 85 GLN A N 1
ATOM 677 C CA . GLN A 1 85 ? 2.199 -9.749 8.820 1.00 97.81 85 GLN A CA 1
ATOM 678 C C . GLN A 1 85 ? 1.919 -8.553 9.738 1.00 97.81 85 GLN A C 1
ATOM 680 O O . GLN A 1 85 ? 1.225 -8.693 10.741 1.00 97.81 85 GLN A O 1
ATOM 685 N N . ASN A 1 86 ? 2.423 -7.366 9.406 1.00 97.75 86 ASN A N 1
ATOM 686 C CA . ASN A 1 86 ? 2.167 -6.169 10.206 1.00 97.75 86 ASN A CA 1
ATOM 687 C C . ASN A 1 86 ? 0.693 -5.724 10.160 1.00 97.75 86 ASN A C 1
ATOM 689 O O . ASN A 1 86 ? 0.147 -5.324 11.182 1.00 97.75 86 ASN A O 1
ATOM 693 N N . ILE A 1 87 ? 0.049 -5.823 8.997 1.00 97.69 87 ILE A N 1
ATOM 694 C CA . ILE A 1 87 ? -1.358 -5.474 8.749 1.00 97.69 87 ILE A CA 1
ATOM 695 C C . ILE A 1 87 ? -2.298 -6.432 9.492 1.00 97.69 87 ILE A C 1
ATOM 697 O O . ILE A 1 87 ? -3.288 -6.005 10.083 1.00 97.69 87 ILE A O 1
ATOM 701 N N . GLU A 1 88 ? -1.988 -7.726 9.525 1.00 98.00 88 GLU A N 1
ATOM 702 C CA . GLU A 1 88 ? -2.745 -8.716 10.304 1.00 98.00 88 GLU A CA 1
ATOM 703 C C . GLU A 1 88 ? -2.632 -8.480 11.816 1.00 98.00 88 GLU A C 1
ATOM 705 O O . GLU A 1 88 ? -3.536 -8.834 12.568 1.00 98.00 88 GLU A O 1
ATOM 710 N N . ASN A 1 89 ? -1.549 -7.841 12.264 1.00 97.56 89 ASN A N 1
ATOM 711 C CA . ASN A 1 89 ? -1.287 -7.526 13.670 1.00 97.56 89 ASN A CA 1
ATOM 712 C C . ASN A 1 89 ? -1.487 -6.035 13.998 1.00 97.56 89 ASN A C 1
ATOM 714 O O . ASN A 1 89 ? -0.984 -5.538 15.004 1.00 97.56 89 ASN A O 1
ATOM 718 N N . ASP A 1 90 ? -2.252 -5.312 13.179 1.00 96.81 90 ASP A N 1
ATOM 719 C CA . ASP A 1 90 ? -2.401 -3.852 13.245 1.00 96.81 90 ASP A CA 1
ATOM 720 C C . ASP A 1 90 ? -3.359 -3.381 14.361 1.00 96.81 90 ASP A C 1
ATOM 722 O O . ASP A 1 90 ? -3.815 -2.245 14.376 1.00 96.81 90 ASP A O 1
ATOM 726 N N . GLY A 1 91 ? -3.732 -4.252 15.303 1.00 96.81 91 GLY A N 1
ATOM 727 C CA . GLY A 1 91 ? -4.632 -3.919 16.417 1.00 96.81 91 GLY A CA 1
ATOM 728 C C . GLY A 1 91 ? -6.107 -3.714 16.034 1.00 96.81 91 GLY A C 1
ATOM 729 O O . GLY A 1 91 ? -6.896 -3.270 16.872 1.00 96.81 91 GLY A O 1
ATOM 730 N N . ILE A 1 92 ? -6.487 -4.034 14.793 1.00 96.69 92 ILE A N 1
ATOM 731 C CA . ILE A 1 92 ? -7.876 -4.087 14.305 1.00 96.69 92 ILE A CA 1
ATOM 732 C C . ILE A 1 92 ? -8.231 -5.509 13.866 1.00 96.69 92 ILE A C 1
ATOM 734 O O . ILE A 1 92 ? -7.381 -6.396 13.907 1.00 96.69 92 ILE A O 1
ATOM 738 N N . ASP A 1 93 ? -9.483 -5.734 13.459 1.00 96.81 93 ASP A N 1
ATOM 739 C CA . ASP A 1 93 ? -9.874 -7.018 12.875 1.00 96.81 93 ASP A CA 1
ATOM 740 C C . ASP A 1 93 ? -8.973 -7.330 11.656 1.00 96.81 93 ASP A C 1
ATOM 742 O O . ASP A 1 93 ? -8.940 -6.528 10.714 1.00 96.81 93 ASP A O 1
ATOM 746 N N . PRO A 1 94 ? -8.241 -8.462 11.651 1.00 97.25 94 PRO A N 1
ATOM 747 C CA . PRO A 1 94 ? -7.304 -8.800 10.581 1.00 97.25 94 PRO A CA 1
ATOM 748 C C . PRO A 1 94 ? -7.985 -8.982 9.217 1.00 97.25 94 PRO A C 1
ATOM 750 O O . PRO A 1 94 ? -7.356 -8.798 8.173 1.00 97.25 94 PRO A O 1
ATOM 753 N N . VAL A 1 95 ? -9.279 -9.316 9.196 1.00 97.38 95 VAL A N 1
ATOM 754 C CA . VAL A 1 95 ? -10.074 -9.363 7.966 1.00 97.38 95 VAL A CA 1
ATOM 755 C C . VAL A 1 95 ? -10.283 -7.948 7.438 1.00 97.38 95 VAL A C 1
ATOM 757 O O . VAL A 1 95 ? -10.070 -7.708 6.251 1.00 97.38 95 VAL A O 1
ATOM 760 N N . HIS A 1 96 ? -10.636 -6.991 8.301 1.00 96.50 96 HIS A N 1
ATOM 761 C CA . HIS A 1 96 ? -10.790 -5.593 7.891 1.00 96.50 96 HIS A CA 1
ATOM 762 C C . HIS A 1 96 ? -9.468 -4.983 7.420 1.00 96.50 96 HIS A C 1
ATOM 764 O O . HIS A 1 96 ? -9.447 -4.362 6.359 1.00 96.50 96 HIS A O 1
ATOM 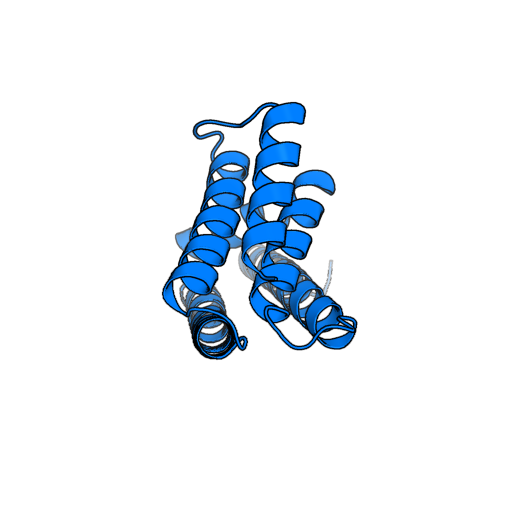770 N N . SER A 1 97 ? -8.366 -5.187 8.147 1.00 97.75 97 SER A N 1
ATOM 771 C CA . SER A 1 97 ? -7.052 -4.667 7.740 1.00 97.75 97 SER A CA 1
ATOM 772 C C . SER A 1 97 ? -6.598 -5.252 6.400 1.00 97.75 97 SER A C 1
ATOM 774 O O . SER A 1 97 ? -6.119 -4.528 5.523 1.00 97.75 97 SER A O 1
ATOM 776 N N . THR A 1 98 ? -6.848 -6.547 6.185 1.00 97.88 98 THR A N 1
ATOM 777 C CA . THR A 1 98 ? -6.568 -7.207 4.908 1.00 97.88 98 THR A CA 1
ATOM 778 C C . THR A 1 98 ? -7.440 -6.646 3.787 1.00 97.88 98 THR A C 1
ATOM 780 O O . THR A 1 98 ? -6.908 -6.334 2.724 1.00 97.88 98 THR A O 1
ATOM 783 N N . ILE A 1 99 ? -8.748 -6.450 4.003 1.00 98.12 99 ILE A N 1
ATOM 784 C CA . ILE A 1 99 ? -9.642 -5.822 3.012 1.00 98.12 99 ILE A CA 1
ATOM 785 C C . ILE A 1 99 ? -9.153 -4.419 2.652 1.00 98.12 99 ILE A C 1
ATOM 787 O O . ILE A 1 99 ? -9.093 -4.093 1.468 1.00 98.12 99 ILE A O 1
ATOM 791 N N . VAL A 1 100 ? -8.763 -3.613 3.643 1.00 98.12 100 VAL A N 1
ATOM 792 C CA . VAL A 1 100 ? -8.248 -2.256 3.415 1.00 98.12 100 VAL A CA 1
ATOM 793 C C . VAL A 1 100 ? -7.036 -2.289 2.492 1.00 98.12 100 VAL A C 1
ATOM 795 O O . VAL A 1 100 ? -7.016 -1.594 1.476 1.00 98.12 100 VAL A O 1
ATOM 798 N N . ARG A 1 101 ? -6.064 -3.161 2.776 1.00 96.75 101 ARG A N 1
ATOM 799 C CA . ARG A 1 101 ? -4.903 -3.343 1.903 1.00 96.75 101 ARG A CA 1
ATOM 800 C C . ARG A 1 101 ? -5.303 -3.839 0.511 1.00 96.75 101 ARG A C 1
ATOM 802 O O . ARG A 1 101 ? -4.751 -3.348 -0.470 1.00 96.75 101 ARG A O 1
ATOM 809 N N . MET A 1 102 ? -6.223 -4.804 0.399 1.00 97.12 102 MET A N 1
ATOM 810 C CA . MET A 1 102 ? -6.716 -5.345 -0.890 1.00 97.12 102 MET A CA 1
ATOM 811 C C . MET A 1 102 ? -7.343 -4.257 -1.748 1.00 97.12 102 MET A C 1
ATOM 813 O O . MET A 1 102 ? -7.064 -4.174 -2.941 1.00 97.12 102 MET A O 1
ATOM 817 N N . ALA A 1 103 ? -8.164 -3.411 -1.136 1.00 97.25 103 ALA A N 1
ATOM 818 C CA . ALA A 1 103 ? -8.816 -2.310 -1.817 1.00 97.25 103 ALA A CA 1
ATOM 819 C C . ALA A 1 103 ? -7.818 -1.217 -2.225 1.00 97.25 103 ALA A C 1
ATOM 821 O O . ALA A 1 103 ? -7.919 -0.713 -3.340 1.00 97.25 103 ALA A O 1
ATOM 822 N N . ALA A 1 104 ? -6.832 -0.897 -1.379 1.00 94.94 104 ALA A N 1
ATOM 823 C CA . ALA A 1 104 ? -5.768 0.047 -1.723 1.00 94.94 104 ALA A CA 1
ATOM 824 C C . ALA A 1 104 ? -4.955 -0.439 -2.939 1.00 94.94 104 ALA A C 1
ATOM 826 O O . ALA A 1 104 ? -4.835 0.286 -3.923 1.00 94.94 104 ALA A O 1
ATOM 827 N N . ASP A 1 105 ? -4.493 -1.694 -2.937 1.00 91.88 105 ASP A N 1
ATOM 828 C CA . ASP A 1 105 ? -3.821 -2.277 -4.108 1.00 91.88 105 ASP A CA 1
ATOM 829 C C . ASP A 1 105 ? -4.739 -2.289 -5.343 1.00 91.88 105 ASP A C 1
ATOM 831 O O . ASP A 1 105 ? -4.300 -1.999 -6.451 1.00 91.88 105 ASP A O 1
ATOM 835 N N . GLY A 1 106 ? -6.026 -2.604 -5.169 1.00 92.38 106 GLY A N 1
ATOM 836 C CA . GLY A 1 106 ? -7.004 -2.619 -6.257 1.00 92.38 106 GLY A CA 1
ATOM 837 C C . GLY A 1 106 ? -7.209 -1.247 -6.905 1.00 92.38 106 GLY A C 1
ATOM 838 O O . GLY A 1 106 ? -7.274 -1.159 -8.131 1.00 92.38 106 GLY A O 1
ATOM 839 N N . LEU A 1 107 ? -7.257 -0.177 -6.105 1.00 91.69 107 LEU A N 1
ATOM 840 C CA . LEU A 1 107 ? -7.287 1.203 -6.603 1.00 91.69 107 LEU A CA 1
ATOM 841 C C . LEU A 1 107 ? -6.030 1.518 -7.406 1.00 91.69 107 LEU A C 1
ATOM 843 O O . LEU A 1 107 ? -6.108 2.054 -8.508 1.00 91.69 107 LEU A O 1
ATOM 847 N N . TRP A 1 108 ? -4.877 1.121 -6.881 1.00 88.44 108 TRP A N 1
ATOM 848 C CA . TRP A 1 108 ? -3.609 1.322 -7.556 1.00 88.44 108 TRP A CA 1
ATOM 849 C C . TRP A 1 108 ? -3.531 0.568 -8.895 1.00 88.44 108 TRP A C 1
ATOM 851 O O . TRP A 1 108 ? -3.119 1.137 -9.905 1.00 88.44 108 TRP A O 1
ATOM 861 N N . TYR A 1 109 ? -4.010 -0.679 -8.955 1.00 87.12 109 TYR A N 1
ATOM 862 C CA . TYR A 1 109 ? -4.086 -1.457 -10.198 1.00 87.12 109 TYR A CA 1
ATOM 863 C C . TYR A 1 109 ? -5.085 -0.878 -11.201 1.00 87.12 109 TYR A C 1
ATOM 865 O O . TYR A 1 109 ? -4.800 -0.868 -12.401 1.00 87.12 109 TYR A O 1
ATOM 873 N N . SER A 1 110 ? -6.232 -0.386 -10.725 1.00 89.69 110 SER A N 1
ATOM 874 C CA . SER A 1 110 ? -7.222 0.311 -11.553 1.00 89.69 110 SER A CA 1
ATOM 875 C C . SER A 1 110 ? -6.589 1.515 -12.249 1.00 89.69 110 SER A C 1
ATOM 877 O O . SER A 1 110 ? -6.658 1.627 -13.474 1.00 89.69 110 SER A O 1
ATOM 879 N N . GLU A 1 111 ? -5.872 2.352 -11.499 1.00 85.00 111 GLU A N 1
ATOM 880 C CA . GLU A 1 111 ? -5.182 3.523 -12.037 1.00 85.00 111 GLU A CA 1
ATOM 881 C C . GLU A 1 111 ? -4.044 3.132 -12.983 1.00 85.00 111 GLU A C 1
ATOM 883 O O . GLU A 1 111 ? -3.936 3.665 -14.091 1.00 85.00 111 GLU A O 1
ATOM 888 N N . MET A 1 112 ? -3.207 2.171 -12.591 1.00 81.75 112 MET A N 1
ATOM 889 C CA . MET A 1 112 ? -2.062 1.724 -13.384 1.00 81.75 112 MET A CA 1
ATOM 890 C C . MET A 1 112 ? -2.485 1.143 -14.739 1.00 81.75 112 MET A C 1
ATOM 892 O O . MET A 1 112 ? -1.912 1.504 -15.766 1.00 81.75 112 MET A O 1
ATOM 896 N N . PHE A 1 113 ? -3.487 0.261 -14.757 1.00 83.56 113 PHE A N 1
ATOM 897 C CA . PHE A 1 113 ? -3.920 -0.431 -15.973 1.00 83.56 113 PHE A CA 1
ATOM 898 C C . PHE A 1 113 ? -5.085 0.255 -16.699 1.00 83.56 113 PHE A C 1
ATOM 900 O O . PHE A 1 113 ? -5.480 -0.192 -17.775 1.00 83.56 113 PHE A O 1
ATOM 907 N N . GLY A 1 114 ? -5.648 1.326 -16.135 1.00 86.88 114 GLY A N 1
ATOM 908 C CA . GLY A 1 114 ? -6.840 1.981 -16.675 1.00 86.88 114 GLY A CA 1
ATOM 909 C C . GLY A 1 114 ? -8.108 1.127 -16.551 1.00 86.88 114 GLY A C 1
ATOM 910 O O . GLY A 1 114 ? -9.014 1.240 -17.376 1.00 86.88 114 GLY A O 1
ATOM 911 N N . LEU A 1 115 ? -8.171 0.240 -15.555 1.00 87.56 115 LEU A N 1
ATOM 912 C CA . LEU A 1 115 ? -9.242 -0.745 -15.393 1.00 87.56 115 LEU A CA 1
ATOM 913 C C . LEU A 1 115 ? -10.273 -0.273 -14.370 1.00 87.56 115 LEU A C 1
ATOM 915 O O . LEU A 1 115 ? -10.111 -0.482 -13.173 1.00 87.56 115 LEU A O 1
ATOM 919 N N . GLY A 1 116 ? -11.365 0.325 -14.852 1.00 88.69 116 GLY A N 1
ATOM 920 C CA . GLY A 1 116 ? -12.413 0.844 -13.970 1.00 88.69 116 GLY A CA 1
ATOM 921 C C . GLY A 1 116 ? -11.915 2.017 -13.127 1.00 88.69 116 GLY A C 1
ATOM 922 O O . GLY A 1 116 ? -12.117 2.026 -11.914 1.00 88.69 116 GLY A O 1
ATOM 923 N N . VAL A 1 117 ? -11.220 2.961 -13.772 1.00 89.00 117 VAL A N 1
ATOM 924 C CA . VAL A 1 117 ? -10.734 4.197 -13.145 1.00 89.00 117 VAL A CA 1
ATOM 925 C C . VAL A 1 117 ? -11.917 4.937 -12.538 1.00 89.00 117 VAL A C 1
ATOM 927 O O . VAL A 1 117 ? -12.938 5.143 -13.198 1.00 89.00 117 VAL A O 1
ATOM 930 N N . LEU A 1 118 ? -11.782 5.300 -11.268 1.00 92.31 118 LEU A N 1
ATOM 931 C CA . LEU A 1 118 ? -12.800 6.051 -10.553 1.00 92.31 118 LEU A CA 1
ATOM 932 C C . LEU A 1 118 ? -12.661 7.535 -10.889 1.00 92.31 118 LEU A C 1
ATOM 934 O O . LEU A 1 118 ? -11.555 8.027 -11.103 1.00 92.31 118 LEU A O 1
ATOM 938 N N . ASP A 1 119 ? -13.775 8.262 -10.890 1.00 93.94 119 ASP A N 1
ATOM 939 C CA . ASP A 1 119 ? -13.686 9.717 -10.826 1.00 93.94 119 ASP A CA 1
ATOM 940 C C . ASP A 1 119 ? -13.092 10.168 -9.477 1.00 93.94 119 ASP A C 1
ATOM 942 O O . ASP A 1 119 ? -13.087 9.431 -8.481 1.00 93.94 119 ASP A O 1
ATOM 946 N N . ASP A 1 120 ? -12.575 11.397 -9.450 1.00 92.00 120 ASP A N 1
ATOM 947 C CA . ASP A 1 120 ? -11.867 11.941 -8.289 1.00 92.00 120 ASP A CA 1
ATOM 948 C C . ASP A 1 120 ? -12.749 12.003 -7.029 1.00 92.00 120 ASP A C 1
ATOM 950 O O . ASP A 1 120 ? -12.253 11.831 -5.908 1.00 92.00 120 ASP A O 1
ATOM 954 N N . GLU A 1 121 ? -14.057 12.229 -7.192 1.00 96.50 121 GLU A N 1
ATOM 955 C CA . GLU A 1 121 ? -14.999 12.327 -6.078 1.00 96.50 121 GLU A CA 1
ATOM 956 C C . GLU A 1 121 ? -15.215 10.954 -5.432 1.00 96.50 121 GLU A C 1
ATOM 958 O O . GLU A 1 121 ? -15.102 10.807 -4.209 1.00 96.50 121 GLU A O 1
ATOM 963 N N . LEU A 1 122 ? -15.490 9.933 -6.244 1.00 96.44 122 LEU A N 1
ATOM 964 C CA . LEU A 1 122 ? -15.673 8.567 -5.783 1.00 96.44 122 LEU A CA 1
ATOM 965 C C . LEU A 1 122 ? -14.377 8.012 -5.194 1.00 96.44 122 LEU A C 1
ATOM 967 O O . LEU A 1 122 ? -14.417 7.430 -4.111 1.00 96.44 122 LEU A O 1
ATOM 971 N N . ARG A 1 123 ? -13.224 8.249 -5.831 1.00 95.19 123 ARG A N 1
ATOM 972 C CA . ARG A 1 123 ? -11.919 7.831 -5.295 1.00 95.19 123 ARG A CA 1
ATOM 973 C C . ARG A 1 123 ? -11.670 8.419 -3.908 1.00 95.19 123 ARG A C 1
ATOM 975 O O . ARG A 1 123 ? -11.309 7.683 -2.992 1.00 95.19 123 ARG A O 1
ATOM 982 N N . THR A 1 124 ? -11.939 9.712 -3.725 1.00 95.94 124 THR A N 1
ATOM 983 C CA . THR A 1 124 ? -11.799 10.385 -2.422 1.00 95.94 124 THR A CA 1
ATOM 984 C C . THR A 1 124 ? -12.689 9.737 -1.358 1.00 95.94 124 THR A C 1
ATOM 986 O O . THR A 1 124 ? -12.236 9.489 -0.239 1.00 95.94 124 THR A O 1
ATOM 989 N N . LYS A 1 125 ? -13.947 9.418 -1.697 1.00 98.06 125 LYS A N 1
ATOM 990 C CA . LYS A 1 125 ? -14.873 8.728 -0.782 1.00 98.06 125 LYS A CA 1
ATOM 991 C C . LYS A 1 125 ? -14.389 7.323 -0.427 1.00 98.06 125 LYS A C 1
ATOM 993 O O . LYS A 1 125 ? -14.450 6.954 0.742 1.00 98.06 125 LYS A O 1
ATOM 998 N N . VAL A 1 126 ? -13.877 6.567 -1.400 1.00 97.44 126 VAL A N 1
ATOM 999 C CA . VAL A 1 126 ? -13.320 5.229 -1.157 1.00 97.44 126 VAL A CA 1
ATOM 1000 C C . VAL A 1 126 ? -12.111 5.317 -0.227 1.00 97.44 126 VAL A C 1
ATOM 1002 O O . VAL A 1 126 ? -12.110 4.648 0.799 1.00 97.44 126 VAL A O 1
ATOM 1005 N N . ILE A 1 127 ? -11.125 6.177 -0.510 1.00 97.50 127 ILE A N 1
ATOM 1006 C CA . ILE A 1 127 ? -9.956 6.376 0.366 1.00 97.50 127 ILE A CA 1
ATOM 1007 C C . ILE A 1 127 ? -10.384 6.747 1.790 1.00 97.50 127 ILE A C 1
ATOM 1009 O O . ILE A 1 127 ? -9.866 6.194 2.763 1.00 97.50 127 ILE A O 1
ATOM 1013 N N . HIS A 1 128 ? -11.352 7.655 1.928 1.00 97.88 128 HIS A N 1
ATOM 1014 C CA . HIS A 1 128 ? -11.873 8.048 3.233 1.00 97.88 128 HIS A CA 1
ATOM 1015 C C . HIS A 1 128 ? -12.489 6.859 3.985 1.00 97.88 128 HIS A C 1
ATOM 1017 O O . HIS A 1 128 ? -12.232 6.688 5.178 1.00 97.88 128 HIS A O 1
ATOM 1023 N N . GLU A 1 129 ? -13.272 6.027 3.299 1.00 98.19 129 GLU A N 1
ATOM 1024 C CA . GLU A 1 129 ? -13.892 4.851 3.905 1.00 98.19 129 GLU A CA 1
ATOM 1025 C C . GLU A 1 129 ? -12.852 3.805 4.315 1.00 98.19 129 GLU A C 1
ATOM 1027 O O . GLU A 1 129 ? -12.888 3.313 5.443 1.00 98.19 129 GLU A O 1
ATOM 1032 N N . LEU A 1 130 ? -11.850 3.551 3.468 1.00 98.00 130 LEU A N 1
ATOM 1033 C CA . LEU A 1 130 ? -10.729 2.674 3.807 1.00 98.00 130 LEU A CA 1
ATOM 1034 C C . LEU A 1 130 ? -10.003 3.155 5.067 1.00 98.00 130 LEU A C 1
ATOM 1036 O O . LEU A 1 130 ? -9.714 2.352 5.950 1.00 98.00 130 LEU A O 1
ATOM 1040 N N . ILE A 1 131 ? -9.774 4.465 5.210 1.00 97.12 131 ILE A N 1
ATOM 1041 C CA . ILE A 1 131 ? -9.197 5.044 6.431 1.00 97.12 131 ILE A CA 1
ATOM 1042 C C . ILE A 1 131 ? -10.142 4.873 7.629 1.00 97.12 131 ILE A C 1
ATOM 1044 O O . ILE A 1 131 ? -9.673 4.585 8.732 1.00 97.12 131 ILE A O 1
ATOM 1048 N N . ASN A 1 132 ? -11.457 5.021 7.464 1.00 96.75 132 ASN A N 1
ATOM 1049 C CA . ASN A 1 132 ? -12.417 4.817 8.554 1.00 96.75 132 ASN A CA 1
ATOM 1050 C C . ASN A 1 132 ? -12.423 3.380 9.080 1.00 96.75 132 ASN A C 1
ATOM 1052 O O . ASN A 1 132 ? -12.491 3.192 10.294 1.00 96.75 132 ASN A O 1
ATOM 1056 N N . MET A 1 133 ? -12.265 2.389 8.201 1.00 96.38 133 MET A N 1
ATOM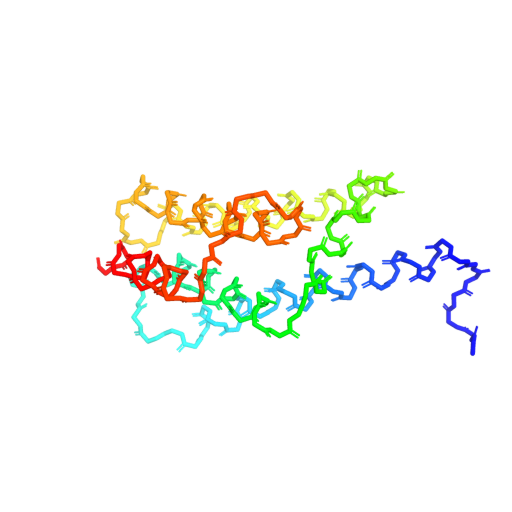 1057 C CA . MET A 1 133 ? -12.174 0.972 8.574 1.00 96.38 133 MET A CA 1
ATOM 1058 C C . MET A 1 133 ? -10.958 0.643 9.457 1.00 96.38 133 MET A C 1
ATOM 1060 O O . MET A 1 133 ? -10.915 -0.420 10.071 1.00 96.38 133 MET A O 1
ATOM 1064 N N . THR A 1 134 ? -9.975 1.543 9.554 1.00 96.25 134 THR A N 1
ATOM 1065 C CA . THR A 1 134 ? -8.762 1.345 10.368 1.00 96.25 134 THR A CA 1
ATOM 1066 C C . THR A 1 134 ? -8.866 1.840 11.816 1.00 96.25 134 THR A C 1
ATOM 1068 O O . THR A 1 134 ? -7.871 1.811 12.544 1.00 96.25 134 THR A O 1
ATOM 1071 N N . LYS A 1 135 ? -10.017 2.381 12.226 1.00 91.38 135 LYS A N 1
ATOM 1072 C CA . LYS A 1 135 ? -10.197 3.023 13.538 1.00 91.38 135 LYS A CA 1
ATOM 1073 C C . LYS A 1 135 ? -10.514 2.041 14.667 1.00 91.38 135 LYS A C 1
ATOM 1075 O O . LYS A 1 135 ? -11.072 0.945 14.450 1.00 91.38 135 LYS A O 1
#

Radius of gyration: 15.64 Å; chains: 1; bounding box: 44×24×38 Å

Sequence (135 aa):
LHHFPNKEALIIGMVEDLTNHFFNNVQDRVMSEKVEKGKWSRAVTKAVDDDIKEGKEMGTALAAALFTNPAILNKFQNQYAKWQQNIENDGIDPVHSTIVRMAADGLWYSEMFGLGVLDDELRTKVIHELINMTK

Foldseek 3Di:
DPPAPDPLRVLVVQLVVLVVVLLVQLVVQLVVDPDQFLSSLLSLLVSLVVCLVVDLSNLVSVVCCVPPPPVSVVVVVVSVVVSLVCQCVSNAPSVLSVVSNVVSVVQSCCSSVVPPHDDPVVSVVSSVVSNVSRD

pLDDT: mean 88.64, std 9.68, range [53.09, 98.19]

Secondary structure (DSSP, 8-state):
--S-SSHHHHHHHHHHHHHHHHHHHHHHHHHH-S--TTHHHHHHHHHHHHHHHH-SHHHHHHHHHHHH-HHHHHHHHHHHHHHHHHHHTSSS-HHHHHHHHHHHHHHHHHHHHTSSPPPHHHHHHHHHHHHHTT-